Protein AF-A0A9E7TGH4-F1 (afdb_monomer_lite)

pLDDT: mean 81.48, std 8.32, range [60.78, 91.88]

Organism: NCBI:txid33865

Sequence (56 aa):
MILQEGNLQFDFNGVIDAFKFDEKDRSKGTFHGLSHCMKAVDFIVETENKCIISIM

Foldseek 3Di:
DWDDDPPDIDDDPQFPDKDFAQDPDPVDPRHDVCCVPCVFFGMWTHHPVDIDTGGD

Radius of gyration: 11.43 Å; chains: 1; bounding box: 26×20×26 Å

Secondary structure (DSSP, 8-state):
-EEEETTEEEE-SS-SEEEETT-S-TTSTT--S-TTT-TT--EEEE-SS-EEEE--

Structure (mmCIF, N/CA/C/O backbone):
data_AF-A0A9E7TGH4-F1
#
_entry.id   AF-A0A9E7TGH4-F1
#
loop_
_atom_site.group_PDB
_atom_site.id
_atom_site.type_symbol
_atom_site.label_atom_id
_atom_site.label_alt_id
_atom_site.label_comp_id
_atom_site.label_asym_id
_atom_site.label_entity_id
_atom_site.label_seq_id
_atom_site.pdbx_PDB_ins_code
_atom_site.Cartn_x
_atom_site.Cartn_y
_atom_site.Cartn_z
_atom_site.occupancy
_atom_site.B_iso_or_equiv
_atom_site.auth_seq_id
_atom_site.auth_comp_id
_atom_site.auth_asym_id
_atom_site.auth_atom_id
_atom_site.pdbx_PDB_model_num
ATOM 1 N N . MET A 1 1 ? -6.789 -5.419 6.869 1.00 86.75 1 MET A N 1
ATOM 2 C CA . MET A 1 1 ? -6.156 -5.508 5.538 1.00 86.75 1 MET A CA 1
ATOM 3 C C . MET A 1 1 ? -4.662 -5.396 5.742 1.00 86.75 1 MET A C 1
ATOM 5 O O . MET A 1 1 ? -4.238 -4.515 6.480 1.00 86.75 1 MET A O 1
ATOM 9 N N . ILE A 1 2 ? -3.885 -6.305 5.155 1.00 86.75 2 ILE A N 1
ATOM 10 C CA . ILE A 1 2 ? -2.442 -6.392 5.403 1.00 86.75 2 ILE A CA 1
ATOM 11 C C . ILE A 1 2 ? -1.694 -5.858 4.183 1.00 86.75 2 ILE A C 1
ATOM 13 O O . ILE A 1 2 ? -1.911 -6.343 3.073 1.00 86.75 2 ILE A O 1
ATOM 17 N N . LEU A 1 3 ? -0.805 -4.890 4.405 1.00 86.81 3 LEU A N 1
ATOM 18 C CA . LEU A 1 3 ? 0.134 -4.377 3.410 1.00 86.81 3 LEU A CA 1
ATOM 19 C C . LEU A 1 3 ? 1.569 -4.712 3.798 1.00 86.81 3 LEU A C 1
ATOM 21 O O . LEU A 1 3 ? 1.924 -4.724 4.976 1.00 86.81 3 LEU A O 1
ATOM 25 N N . GLN A 1 4 ? 2.401 -4.955 2.789 1.00 84.69 4 GLN A N 1
ATOM 26 C CA . GLN A 1 4 ? 3.808 -5.280 2.969 1.00 84.69 4 GLN A CA 1
ATOM 27 C C . GLN A 1 4 ? 4.676 -4.394 2.079 1.00 84.69 4 GLN A C 1
ATOM 29 O O . GLN A 1 4 ? 4.458 -4.329 0.871 1.00 84.69 4 GLN A O 1
ATOM 34 N N . GLU A 1 5 ? 5.686 -3.761 2.677 1.00 80.88 5 GLU A N 1
ATOM 35 C CA . GLU A 1 5 ? 6.734 -3.029 1.963 1.00 80.88 5 GLU A CA 1
ATOM 36 C C . GLU A 1 5 ? 8.104 -3.504 2.442 1.00 80.88 5 GLU A C 1
ATOM 38 O O . GLU A 1 5 ? 8.545 -3.221 3.559 1.00 80.88 5 GLU A O 1
ATOM 43 N N . GLY A 1 6 ? 8.776 -4.281 1.591 1.00 81.06 6 GLY A N 1
ATOM 44 C CA . GLY A 1 6 ? 10.017 -4.957 1.954 1.00 81.06 6 GLY A CA 1
ATOM 45 C C . GLY A 1 6 ? 9.820 -5.873 3.167 1.00 81.06 6 GLY A C 1
ATOM 46 O O . GLY A 1 6 ? 9.094 -6.866 3.095 1.00 81.06 6 GLY A O 1
ATOM 47 N N . ASN A 1 7 ? 10.474 -5.519 4.276 1.00 84.75 7 ASN A N 1
ATOM 48 C CA . ASN A 1 7 ? 10.436 -6.268 5.537 1.00 84.75 7 ASN A CA 1
ATOM 49 C C . ASN A 1 7 ? 9.446 -5.685 6.560 1.00 84.75 7 ASN A C 1
ATOM 51 O O . ASN A 1 7 ? 9.359 -6.193 7.676 1.00 84.75 7 ASN A O 1
ATOM 55 N N . LEU A 1 8 ? 8.742 -4.604 6.213 1.00 82.69 8 LEU A N 1
ATOM 56 C CA . LEU A 1 8 ? 7.724 -3.998 7.063 1.00 82.69 8 LEU A CA 1
ATOM 57 C C . LEU A 1 8 ? 6.351 -4.539 6.680 1.00 82.69 8 LEU A C 1
ATOM 59 O O . LEU A 1 8 ? 6.007 -4.615 5.499 1.00 82.69 8 LEU A O 1
ATOM 63 N N . GLN A 1 9 ? 5.565 -4.883 7.695 1.00 88.06 9 GLN A N 1
ATOM 64 C CA . GLN A 1 9 ? 4.183 -5.308 7.546 1.00 88.06 9 GLN A CA 1
ATOM 65 C C . GLN A 1 9 ? 3.285 -4.353 8.327 1.00 88.06 9 GLN A C 1
ATOM 67 O O . GLN A 1 9 ? 3.524 -4.082 9.504 1.00 88.06 9 GLN A O 1
ATOM 72 N N . PHE A 1 10 ? 2.240 -3.876 7.665 1.00 8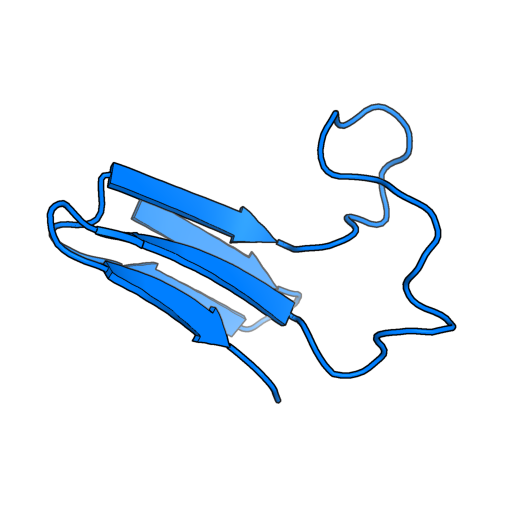6.69 10 PHE A N 1
ATOM 73 C CA . PHE A 1 10 ? 1.229 -3.000 8.232 1.00 86.69 10 PHE A CA 1
ATOM 74 C C . PHE A 1 10 ? -0.100 -3.743 8.247 1.00 86.69 10 PHE A C 1
ATOM 76 O O . PHE A 1 10 ? -0.548 -4.240 7.212 1.00 86.69 10 PHE A O 1
ATOM 83 N N . ASP A 1 11 ? -0.724 -3.825 9.418 1.00 90.44 11 ASP A N 1
ATOM 84 C CA . ASP A 1 11 ? -2.064 -4.386 9.568 1.00 90.44 11 ASP A CA 1
ATOM 85 C C . ASP A 1 11 ? -3.059 -3.268 9.880 1.00 90.44 11 ASP A C 1
ATOM 87 O O . ASP A 1 11 ? -3.040 -2.665 10.956 1.00 90.44 11 ASP A O 1
ATOM 91 N N . PHE A 1 12 ? -3.913 -2.971 8.905 1.00 86.56 12 PHE A N 1
ATOM 92 C CA . PHE A 1 12 ? -4.945 -1.952 9.008 1.00 86.56 12 PHE A CA 1
ATOM 93 C C . PHE A 1 12 ? -6.292 -2.598 9.340 1.00 86.56 12 PHE A C 1
ATOM 95 O O . PHE A 1 12 ? -6.898 -3.271 8.503 1.00 86.56 12 PHE A O 1
ATOM 102 N N . ASN A 1 13 ? -6.793 -2.367 10.554 1.00 87.94 13 ASN A N 1
ATOM 103 C CA . ASN A 1 13 ? -8.110 -2.839 10.984 1.00 87.94 13 ASN A CA 1
ATOM 104 C C . ASN A 1 13 ? -9.200 -1.795 10.711 1.00 87.94 13 ASN A C 1
ATOM 106 O O . ASN A 1 13 ? -9.000 -0.610 10.963 1.00 87.94 13 ASN A O 1
ATOM 110 N N . GLY A 1 14 ? -10.365 -2.244 10.230 1.00 86.12 14 GLY A N 1
ATOM 111 C CA . GLY A 1 14 ? -11.529 -1.375 10.002 1.00 86.12 14 GLY A CA 1
ATOM 112 C C . GLY A 1 14 ? -11.388 -0.397 8.830 1.00 86.12 14 GLY A C 1
ATOM 113 O O . GLY A 1 14 ? -12.017 0.658 8.838 1.00 86.12 14 GLY A O 1
ATOM 114 N N . VAL A 1 15 ? -10.548 -0.722 7.847 1.00 90.69 15 VAL A N 1
ATOM 115 C CA . VAL A 1 15 ? -10.359 0.081 6.630 1.00 90.69 15 VAL A CA 1
ATOM 116 C C . VAL A 1 15 ? -11.125 -0.542 5.465 1.00 90.69 15 VAL A C 1
ATOM 118 O O . VAL A 1 15 ? -11.280 -1.764 5.416 1.00 90.69 15 VAL A O 1
ATOM 121 N N . ILE A 1 16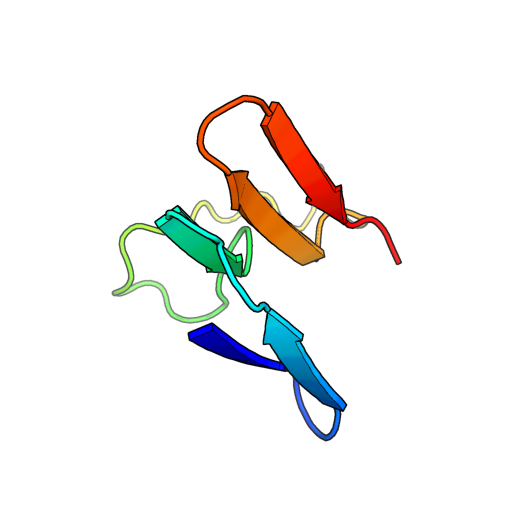 ? -11.612 0.297 4.553 1.00 91.88 16 ILE A N 1
ATOM 122 C CA . ILE A 1 16 ? -12.294 -0.124 3.323 1.00 91.88 16 ILE A CA 1
ATOM 123 C C . ILE A 1 16 ? -11.259 -0.665 2.341 1.00 91.88 16 ILE A C 1
ATOM 125 O O . ILE A 1 16 ? -11.426 -1.761 1.810 1.00 91.88 16 ILE A O 1
ATOM 129 N N . ASP A 1 17 ? -10.185 0.097 2.142 1.00 89.38 17 ASP A N 1
ATOM 130 C CA . ASP A 1 17 ? -9.093 -0.265 1.252 1.00 89.38 17 ASP A CA 1
ATOM 131 C C . ASP A 1 17 ? -7.766 0.294 1.771 1.00 89.38 17 ASP A C 1
ATOM 133 O O . ASP A 1 17 ? -7.714 1.253 2.546 1.00 89.38 17 ASP A O 1
ATOM 137 N N . ALA A 1 18 ? -6.677 -0.334 1.366 1.00 89.38 18 ALA A N 1
ATOM 138 C CA . ALA A 1 18 ? -5.324 0.080 1.662 1.00 89.38 18 ALA A CA 1
ATOM 139 C C . ALA A 1 18 ? -4.421 -0.445 0.549 1.00 89.38 18 ALA A C 1
ATOM 141 O O . ALA A 1 18 ? -4.334 -1.653 0.326 1.00 89.38 18 ALA A O 1
ATOM 142 N N . PHE A 1 19 ? -3.692 0.451 -0.112 1.00 87.81 19 PHE A N 1
ATOM 143 C CA . PHE A 1 19 ? -2.757 0.079 -1.167 1.00 87.81 19 PHE A CA 1
ATOM 144 C C . PHE A 1 19 ? -1.527 0.980 -1.196 1.00 87.81 19 PHE A C 1
ATOM 146 O O . PHE A 1 19 ? -1.525 2.115 -0.715 1.00 87.81 19 PHE A O 1
ATOM 153 N N . LYS A 1 20 ? -0.453 0.453 -1.783 1.00 85.69 20 LYS A N 1
ATOM 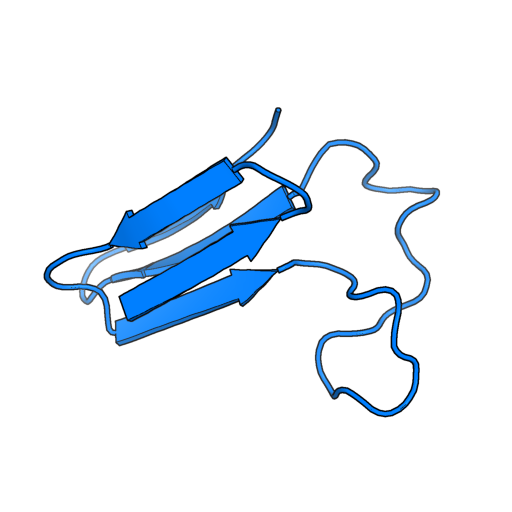154 C CA . LYS A 1 20 ? 0.772 1.208 -2.021 1.00 85.69 20 LYS A CA 1
ATOM 155 C C . LYS A 1 20 ? 0.573 2.188 -3.170 1.00 85.69 20 LYS A C 1
ATOM 157 O O . LYS A 1 20 ? 0.109 1.805 -4.247 1.00 85.69 20 LYS A O 1
ATOM 162 N N . PHE A 1 21 ? 0.951 3.440 -2.944 1.00 84.50 21 PHE A N 1
ATOM 163 C CA . PHE A 1 21 ? 0.927 4.442 -3.993 1.00 84.50 21 PHE A CA 1
ATOM 164 C C . PHE A 1 21 ? 2.121 4.258 -4.932 1.00 84.50 21 PHE A C 1
ATOM 166 O O . PHE A 1 21 ? 3.255 4.096 -4.492 1.00 84.50 21 PHE A O 1
ATOM 173 N N . ASP A 1 22 ? 1.843 4.292 -6.233 1.00 83.19 22 ASP A N 1
ATOM 174 C CA . ASP A 1 22 ? 2.839 4.143 -7.291 1.00 83.19 22 ASP A CA 1
ATOM 175 C C . ASP A 1 22 ? 3.713 2.885 -7.155 1.00 83.19 22 ASP A C 1
ATOM 177 O O . ASP A 1 22 ? 4.941 2.913 -7.041 1.00 83.19 22 ASP A O 1
ATOM 181 N N . GLU A 1 23 ? 3.026 1.747 -7.157 1.00 80.88 23 GLU A N 1
ATOM 182 C CA . GLU A 1 23 ? 3.618 0.411 -7.147 1.00 80.88 23 GLU A CA 1
ATOM 183 C C . GLU A 1 23 ? 4.689 0.231 -8.227 1.00 80.88 23 GLU A C 1
ATOM 185 O O . GLU A 1 23 ? 4.552 0.707 -9.341 1.00 80.88 23 GLU A O 1
ATOM 190 N N . LYS A 1 24 ? 5.749 -0.537 -7.956 1.00 80.31 24 LYS A N 1
ATOM 191 C CA . LYS A 1 24 ? 6.824 -0.742 -8.953 1.00 80.31 24 LYS A CA 1
ATOM 192 C C . LYS A 1 24 ? 6.389 -1.616 -10.134 1.00 80.31 24 LYS A C 1
ATOM 194 O O . LYS A 1 24 ? 7.011 -1.574 -11.199 1.00 80.31 24 LYS A O 1
ATOM 199 N N . ASP A 1 25 ? 5.363 -2.436 -9.928 1.00 83.44 25 ASP A N 1
ATOM 200 C CA . ASP A 1 25 ? 4.821 -3.331 -10.940 1.00 83.44 25 ASP A CA 1
ATOM 201 C C . ASP A 1 25 ? 3.885 -2.574 -11.887 1.00 83.44 25 ASP A C 1
ATOM 203 O O . ASP A 1 25 ? 2.772 -2.192 -11.528 1.00 83.44 25 ASP A O 1
ATOM 207 N N . ARG A 1 26 ? 4.335 -2.414 -13.134 1.00 85.44 26 ARG A N 1
ATOM 208 C CA . ARG A 1 26 ? 3.621 -1.675 -14.183 1.00 85.44 26 ARG A CA 1
ATOM 209 C C . ARG A 1 26 ? 2.320 -2.329 -14.637 1.00 85.44 26 ARG A C 1
ATOM 211 O O . ARG A 1 26 ? 1.559 -1.697 -15.362 1.00 85.44 26 ARG A O 1
ATOM 218 N N . SER A 1 27 ? 2.090 -3.591 -14.280 1.00 87.31 27 SER A N 1
ATOM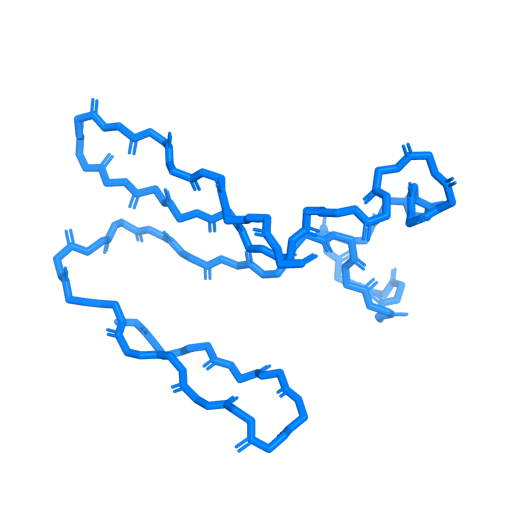 219 C CA . SER A 1 27 ? 0.845 -4.290 -14.600 1.00 87.31 27 SER A CA 1
ATOM 220 C C . SER A 1 27 ? -0.294 -3.952 -13.632 1.00 87.31 27 SER A C 1
ATOM 222 O O . SER A 1 27 ? -1.455 -4.215 -13.946 1.00 87.31 27 SER A O 1
ATOM 224 N N . LYS A 1 28 ? 0.010 -3.348 -12.474 1.00 83.56 28 LYS A N 1
ATOM 225 C CA . LYS A 1 28 ? -0.993 -2.955 -11.484 1.00 83.56 28 LYS A CA 1
ATOM 226 C C . LYS A 1 28 ? -1.615 -1.605 -11.830 1.00 83.56 28 LYS A C 1
ATOM 228 O O . LYS A 1 28 ? -0.919 -0.664 -12.196 1.00 83.56 28 LYS A O 1
ATOM 233 N N . GLY A 1 29 ? -2.925 -1.479 -11.608 1.00 83.88 29 GLY A N 1
ATOM 234 C CA . GLY A 1 29 ? -3.656 -0.218 -11.801 1.00 83.88 29 GLY A CA 1
ATOM 235 C C . GLY A 1 29 ? -3.233 0.918 -10.858 1.00 83.88 29 GLY A C 1
ATOM 236 O O . GLY A 1 29 ? -3.613 2.059 -11.080 1.00 83.88 29 GLY A O 1
ATOM 237 N N . THR A 1 30 ? -2.444 0.618 -9.825 1.00 84.88 30 THR A N 1
ATOM 238 C CA . THR A 1 30 ? -1.886 1.581 -8.865 1.00 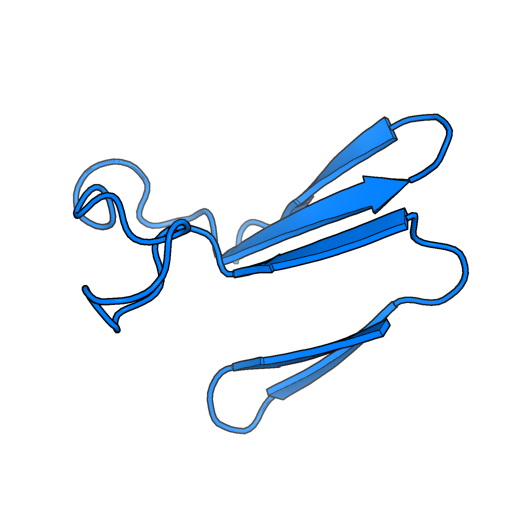84.88 30 THR A CA 1
ATOM 239 C C . THR A 1 30 ? -0.480 2.075 -9.238 1.00 84.88 30 THR A C 1
ATOM 241 O O . THR A 1 30 ? 0.097 2.868 -8.491 1.00 84.88 30 THR A O 1
ATOM 244 N N . PHE A 1 31 ? 0.081 1.641 -10.375 1.00 85.06 31 PHE A N 1
ATOM 245 C CA . PHE A 1 31 ? 1.300 2.214 -10.952 1.00 85.06 31 PHE A CA 1
ATOM 246 C C . PHE A 1 31 ? 0.976 3.456 -11.786 1.00 85.06 31 PHE A C 1
ATOM 248 O O . PHE A 1 31 ? 0.117 3.439 -12.665 1.00 85.06 31 PHE A O 1
ATOM 255 N N . HIS A 1 32 ? 1.730 4.522 -11.547 1.00 81.88 32 HIS A N 1
ATOM 256 C CA . HIS A 1 32 ? 1.587 5.824 -12.192 1.00 81.88 32 HIS A CA 1
ATOM 257 C C . HIS A 1 32 ? 2.926 6.366 -12.737 1.00 81.88 32 HIS A C 1
ATOM 259 O O . HIS A 1 32 ? 2.930 7.282 -13.557 1.00 81.88 32 HIS A O 1
ATOM 265 N N . GLY A 1 33 ? 4.075 5.829 -12.306 1.00 79.75 33 GLY A N 1
ATOM 266 C CA . GLY A 1 33 ? 5.416 6.312 -12.658 1.00 79.75 33 GLY A CA 1
ATOM 267 C C . GLY A 1 33 ? 5.776 7.672 -12.041 1.00 79.75 33 GLY A C 1
ATOM 268 O O . GLY A 1 33 ? 6.726 8.329 -12.476 1.00 79.75 33 GLY A O 1
ATOM 269 N N . LEU A 1 34 ? 5.022 8.114 -11.032 1.00 77.69 34 LEU A N 1
ATOM 270 C CA . LEU A 1 34 ? 5.105 9.440 -10.409 1.00 77.69 34 LEU A CA 1
ATOM 271 C C . LEU A 1 34 ? 5.971 9.482 -9.141 1.00 77.69 34 LEU A C 1
ATOM 273 O O . LEU A 1 34 ? 6.080 10.531 -8.503 1.00 77.69 34 LEU A O 1
ATOM 277 N N . SER A 1 35 ? 6.669 8.393 -8.827 1.00 66.94 35 SER A N 1
ATOM 278 C CA . SER A 1 35 ? 7.590 8.242 -7.694 1.00 66.94 35 SER A CA 1
ATOM 279 C C . SER A 1 35 ? 8.675 9.321 -7.678 1.00 66.94 35 SER A C 1
ATOM 281 O O . SER A 1 35 ? 9.273 9.596 -6.646 1.00 66.94 35 SER A O 1
ATOM 283 N N . HIS A 1 36 ? 8.955 9.953 -8.822 1.00 66.94 36 HIS A N 1
ATOM 284 C CA . HIS A 1 36 ? 9.920 11.043 -8.940 1.00 66.94 36 HIS A CA 1
ATOM 285 C C . HIS A 1 36 ? 9.380 12.406 -8.463 1.00 66.94 36 HIS A C 1
ATOM 287 O O . HIS A 1 36 ? 10.179 13.241 -8.039 1.00 66.94 36 HIS A O 1
ATOM 293 N N . CYS A 1 37 ? 8.058 12.617 -8.494 1.00 64.00 37 CYS A N 1
ATOM 294 C CA . CYS A 1 37 ? 7.381 13.859 -8.100 1.00 64.00 37 CYS A CA 1
ATOM 295 C C . CYS A 1 37 ? 6.738 13.785 -6.709 1.00 64.00 37 CYS A C 1
ATOM 297 O O . CYS A 1 37 ? 6.694 14.798 -6.017 1.00 64.00 37 CYS A O 1
ATOM 299 N N . MET A 1 38 ? 6.275 12.607 -6.279 1.00 64.19 38 MET A N 1
ATOM 300 C CA . MET A 1 38 ? 5.710 12.376 -4.942 1.00 64.19 38 MET A CA 1
ATOM 301 C C . MET A 1 38 ? 6.501 11.292 -4.208 1.00 64.19 38 MET A C 1
ATOM 303 O O . MET A 1 38 ? 5.986 10.226 -3.898 1.00 64.19 38 MET A O 1
ATOM 307 N N . LYS A 1 39 ? 7.781 11.577 -3.939 1.00 61.09 39 LYS A N 1
ATOM 308 C CA . LYS A 1 39 ? 8.724 10.648 -3.283 1.00 61.09 39 LYS A CA 1
ATOM 309 C C . LYS A 1 39 ? 8.327 10.200 -1.881 1.00 61.09 39 LYS A C 1
ATOM 311 O O . LYS A 1 39 ? 8.946 9.285 -1.360 1.00 61.09 39 LYS A O 1
ATOM 316 N N . ALA A 1 40 ? 7.375 10.896 -1.282 1.00 63.47 40 ALA A N 1
ATOM 317 C CA . ALA A 1 40 ? 7.057 10.768 0.119 1.00 63.47 40 ALA A CA 1
ATOM 318 C C . ALA A 1 40 ? 5.696 10.106 0.334 1.00 63.47 40 ALA A C 1
ATOM 320 O O . ALA A 1 40 ? 5.237 10.124 1.448 1.00 63.47 40 ALA A O 1
ATOM 321 N N . VAL A 1 41 ? 4.987 9.603 -0.685 1.00 66.06 41 VAL A N 1
ATOM 322 C CA . VAL A 1 41 ? 3.696 8.926 -0.459 1.00 66.06 41 VAL A CA 1
ATOM 323 C C . VAL A 1 41 ? 3.892 7.424 -0.580 1.00 66.06 41 VAL A C 1
ATOM 325 O O . VAL A 1 41 ? 4.099 6.925 -1.683 1.00 66.06 41 VAL A O 1
ATOM 328 N N . ASP A 1 42 ? 3.796 6.713 0.542 1.00 74.44 42 ASP A N 1
ATOM 329 C CA . ASP A 1 42 ? 3.989 5.261 0.584 1.00 74.44 42 ASP A CA 1
ATOM 330 C C . ASP A 1 42 ? 2.666 4.515 0.419 1.00 74.44 42 ASP A C 1
ATOM 332 O O . ASP A 1 42 ? 2.527 3.650 -0.446 1.00 74.44 42 ASP A O 1
ATOM 336 N N . PHE A 1 43 ? 1.656 4.880 1.211 1.00 85.25 43 PHE A N 1
ATOM 337 C CA . PHE A 1 43 ? 0.379 4.172 1.244 1.00 85.25 43 PHE A CA 1
ATOM 338 C C . PHE A 1 43 ? -0.805 5.127 1.227 1.00 85.25 43 PHE A C 1
ATOM 340 O O . PHE A 1 43 ? -0.795 6.181 1.870 1.00 85.25 43 PHE A O 1
ATOM 347 N N . ILE A 1 44 ? -1.854 4.696 0.536 1.00 86.38 44 ILE A N 1
ATOM 348 C CA . ILE A 1 44 ? -3.187 5.278 0.609 1.00 86.38 44 ILE A CA 1
ATOM 349 C C . ILE A 1 44 ? -4.063 4.289 1.364 1.00 86.38 44 ILE A C 1
ATOM 351 O O . ILE A 1 44 ? -4.127 3.113 1.007 1.00 86.38 44 ILE A O 1
ATOM 355 N N . VAL A 1 45 ? -4.711 4.771 2.421 1.00 88.50 45 VAL A N 1
ATOM 356 C CA . VAL A 1 45 ? -5.601 3.980 3.270 1.00 88.50 45 VAL A CA 1
ATOM 357 C C . VAL A 1 45 ? -6.948 4.680 3.347 1.00 88.50 45 VAL A C 1
ATOM 359 O O . VAL A 1 45 ? -7.050 5.817 3.809 1.00 88.50 45 VAL A O 1
ATOM 362 N N . GLU A 1 46 ? -7.992 3.996 2.908 1.00 88.38 46 GLU A N 1
ATOM 363 C CA . GLU A 1 46 ? -9.352 4.506 2.889 1.00 88.38 46 GLU A CA 1
ATOM 364 C C . GLU A 1 46 ? -10.170 3.908 4.033 1.00 88.38 46 GLU A C 1
ATOM 366 O O . GLU A 1 46 ? -10.214 2.699 4.259 1.00 88.38 46 GLU A O 1
ATOM 371 N N . THR A 1 47 ? -10.841 4.780 4.771 1.00 87.50 47 THR A N 1
ATOM 372 C CA . THR A 1 47 ? -11.790 4.431 5.831 1.00 87.50 47 THR A CA 1
ATOM 373 C C . THR A 1 47 ? -13.154 5.000 5.473 1.00 87.50 47 THR A C 1
ATOM 375 O O . THR A 1 47 ? -13.241 5.888 4.630 1.00 87.50 47 THR A O 1
ATOM 378 N N . GLU A 1 48 ? -14.211 4.583 6.171 1.00 87.75 48 GLU A N 1
ATOM 379 C CA . GLU A 1 48 ? -15.573 5.089 5.924 1.00 87.75 48 GLU A CA 1
ATOM 380 C C . GLU A 1 48 ? -15.688 6.619 5.945 1.00 87.75 48 GLU A C 1
ATOM 382 O O . GLU A 1 48 ? -16.531 7.187 5.259 1.00 87.75 48 GLU A O 1
ATOM 387 N N . ASN A 1 49 ? -14.840 7.294 6.723 1.00 85.88 49 ASN A N 1
ATOM 388 C CA . ASN A 1 49 ? -14.967 8.728 6.970 1.00 85.88 49 ASN A CA 1
ATOM 389 C C . ASN A 1 49 ? -13.803 9.559 6.420 1.00 85.88 49 ASN A C 1
ATOM 391 O O . ASN A 1 49 ? -13.885 10.789 6.416 1.00 85.88 49 ASN A O 1
ATOM 395 N N . LYS A 1 50 ? -12.676 8.931 6.060 1.00 85.56 50 LYS A N 1
ATOM 396 C CA . LYS A 1 50 ? -11.416 9.625 5.751 1.00 85.56 50 LYS A CA 1
ATOM 397 C C . LYS A 1 50 ? -10.550 8.827 4.785 1.00 85.56 50 LYS A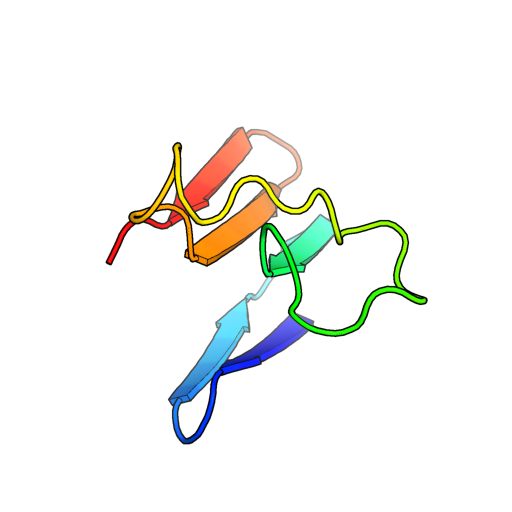 C 1
ATOM 399 O O . LYS A 1 50 ? -10.428 7.612 4.930 1.00 85.56 50 LYS A O 1
ATOM 404 N N . CYS A 1 51 ? -9.847 9.552 3.921 1.00 81.44 51 CYS A N 1
ATOM 405 C CA . CYS A 1 51 ? -8.681 9.053 3.202 1.00 81.44 51 CYS A CA 1
ATOM 406 C C . CYS A 1 51 ? -7.413 9.495 3.946 1.00 81.44 51 CYS A C 1
ATOM 408 O O . CYS A 1 51 ? -7.220 10.685 4.211 1.00 81.44 51 CYS A O 1
ATOM 410 N N . ILE A 1 52 ? -6.587 8.528 4.337 1.00 82.75 52 ILE A N 1
ATOM 411 C CA . ILE A 1 52 ? -5.325 8.728 5.045 1.00 82.75 52 ILE A CA 1
ATOM 412 C C . ILE A 1 52 ? -4.192 8.484 4.054 1.00 82.75 52 ILE A C 1
ATOM 414 O O . ILE A 1 52 ? -4.118 7.434 3.418 1.00 82.75 52 ILE A O 1
ATOM 418 N N . ILE A 1 53 ? -3.294 9.460 3.958 1.00 79.56 53 ILE A N 1
ATOM 419 C CA . ILE A 1 53 ? -2.096 9.385 3.127 1.00 79.56 53 ILE A CA 1
ATOM 420 C C . ILE A 1 53 ? -0.905 9.272 4.073 1.00 79.56 53 ILE A C 1
ATOM 422 O O . ILE A 1 53 ? -0.673 10.168 4.887 1.00 79.56 53 ILE A O 1
ATOM 426 N N . SER A 1 54 ? -0.188 8.151 4.003 1.00 73.44 54 SER A N 1
ATOM 427 C CA . SER A 1 54 ? 1.030 7.940 4.784 1.00 73.44 54 SER A CA 1
ATOM 428 C C . SER A 1 54 ? 2.234 8.474 4.021 1.00 73.44 54 SER A C 1
ATOM 430 O O . SER A 1 54 ? 2.400 8.176 2.836 1.00 73.44 54 SER A O 1
ATOM 432 N N . ILE A 1 55 ? 3.043 9.263 4.730 1.00 66.06 55 ILE A N 1
ATOM 433 C CA . ILE A 1 55 ? 4.300 9.806 4.237 1.00 66.06 55 ILE A CA 1
ATOM 434 C C . ILE A 1 55 ? 5.429 9.404 5.187 1.00 66.06 55 ILE A C 1
ATOM 436 O O . ILE A 1 55 ? 5.423 9.867 6.332 1.00 66.06 55 ILE A O 1
ATOM 440 N N . MET A 1 56 ? 6.355 8.545 4.743 1.00 60.78 56 MET A N 1
ATOM 441 C CA . MET A 1 56 ? 7.601 8.224 5.457 1.00 60.78 56 MET A CA 1
ATOM 442 C C . MET A 1 56 ? 8.839 8.842 4.801 1.00 60.78 56 MET A C 1
ATOM 444 O O . MET A 1 56 ? 8.822 9.156 3.589 1.00 60.78 56 MET A O 1
#